Protein AF-A0A7C5N6F1-F1 (afdb_monomer)

Structure (mmCIF, N/CA/C/O backbone):
data_AF-A0A7C5N6F1-F1
#
_entry.id   AF-A0A7C5N6F1-F1
#
loop_
_atom_site.group_PDB
_atom_site.id
_atom_site.type_symbol
_atom_site.label_atom_id
_atom_site.label_alt_id
_atom_site.label_comp_id
_atom_site.label_asym_id
_atom_site.label_entity_id
_atom_site.label_seq_id
_atom_site.pdbx_PDB_ins_code
_atom_site.Cartn_x
_atom_site.Cartn_y
_atom_site.Cartn_z
_atom_site.occupancy
_atom_site.B_iso_or_equiv
_atom_site.auth_seq_id
_atom_site.auth_comp_id
_atom_site.auth_asym_id
_atom_site.auth_atom_id
_atom_site.pdbx_PDB_model_num
ATOM 1 N N . MET A 1 1 ? 1.284 -0.135 -7.394 1.00 80.00 1 MET A N 1
ATOM 2 C CA . MET A 1 1 ? 2.438 -1.049 -7.543 1.00 80.00 1 MET A CA 1
ATOM 3 C C . MET A 1 1 ? 2.213 -2.126 -8.603 1.00 80.00 1 MET A C 1
ATOM 5 O O . MET A 1 1 ? 2.897 -2.070 -9.613 1.00 80.00 1 MET A O 1
ATOM 9 N N . GLY A 1 2 ? 1.232 -3.032 -8.476 1.00 86.25 2 GLY A N 1
ATOM 10 C CA . GLY A 1 2 ? 1.022 -4.104 -9.474 1.00 86.25 2 GLY A CA 1
ATOM 11 C C . GLY A 1 2 ? 0.810 -3.625 -10.923 1.00 86.25 2 GLY A C 1
ATOM 12 O O . GLY A 1 2 ? 1.432 -4.158 -11.836 1.00 86.25 2 GLY A O 1
ATOM 13 N N . LEU A 1 3 ? 0.010 -2.567 -11.134 1.00 90.88 3 LEU A N 1
ATOM 14 C CA . LEU A 1 3 ? -0.181 -1.954 -12.462 1.00 90.88 3 LEU A CA 1
ATOM 15 C C . LEU A 1 3 ? 1.127 -1.411 -13.056 1.00 90.88 3 LEU A C 1
ATOM 17 O O . LEU A 1 3 ? 1.402 -1.642 -14.226 1.00 90.88 3 LEU A O 1
ATOM 21 N N . TRP A 1 4 ? 1.955 -0.756 -12.237 1.00 94.38 4 TRP A N 1
ATOM 22 C CA . TRP A 1 4 ? 3.251 -0.234 -12.674 1.00 94.38 4 TRP A CA 1
ATOM 23 C C . TRP A 1 4 ? 4.143 -1.362 -13.196 1.00 94.38 4 TRP A C 1
ATOM 25 O O . TRP A 1 4 ? 4.633 -1.296 -14.319 1.00 94.38 4 TRP A O 1
ATOM 35 N N . GLN A 1 5 ? 4.292 -2.443 -12.429 1.00 95.25 5 GLN A N 1
ATOM 36 C CA . GLN A 1 5 ? 5.108 -3.587 -12.846 1.00 95.25 5 GLN A CA 1
ATOM 37 C C . GLN A 1 5 ? 4.521 -4.304 -14.068 1.00 95.25 5 GLN A C 1
ATOM 39 O O . GLN A 1 5 ? 5.266 -4.768 -14.925 1.00 95.25 5 GLN A O 1
ATOM 44 N N . ALA A 1 6 ? 3.193 -4.349 -14.204 1.00 95.19 6 ALA A N 1
ATOM 45 C CA . ALA A 1 6 ? 2.537 -4.894 -15.392 1.00 95.19 6 ALA A CA 1
ATOM 46 C C . ALA A 1 6 ? 2.837 -4.103 -16.682 1.00 95.19 6 ALA A C 1
ATOM 48 O O . ALA A 1 6 ? 2.695 -4.651 -17.780 1.00 95.19 6 ALA A O 1
ATOM 49 N N . GLU A 1 7 ? 3.212 -2.829 -16.555 1.00 95.75 7 GLU A N 1
ATOM 50 C CA . GLU A 1 7 ? 3.557 -1.927 -17.659 1.00 95.75 7 GLU A CA 1
ATOM 51 C C . GLU A 1 7 ? 5.069 -1.841 -17.910 1.00 95.75 7 GLU A C 1
ATOM 53 O O . GLU A 1 7 ? 5.479 -1.715 -19.062 1.00 95.75 7 GLU A O 1
ATOM 58 N N . HIS A 1 8 ? 5.889 -1.946 -16.859 1.00 96.12 8 HIS A N 1
ATOM 59 C CA . HIS A 1 8 ? 7.327 -1.660 -16.918 1.00 96.12 8 HIS A CA 1
ATOM 60 C C . HIS A 1 8 ? 8.229 -2.903 -16.836 1.00 96.12 8 HIS A C 1
ATOM 62 O O . HIS A 1 8 ? 9.426 -2.793 -17.091 1.00 96.12 8 HIS A O 1
ATOM 68 N N . ALA A 1 9 ? 7.704 -4.087 -16.498 1.00 97.12 9 ALA A N 1
ATOM 69 C CA . ALA A 1 9 ? 8.523 -5.297 -16.410 1.00 97.12 9 ALA A CA 1
ATOM 70 C C . ALA A 1 9 ? 9.044 -5.748 -17.785 1.00 97.12 9 ALA A C 1
ATOM 72 O O . ALA A 1 9 ? 8.272 -5.968 -18.723 1.00 97.12 9 ALA A O 1
ATOM 73 N N . GLY A 1 10 ? 10.362 -5.953 -17.887 1.00 96.25 10 GLY A N 1
ATOM 74 C CA . GLY A 1 10 ? 10.997 -6.519 -19.078 1.00 96.25 10 GLY A CA 1
ATOM 75 C C . GLY A 1 10 ? 10.670 -8.001 -19.297 1.00 96.25 10 GLY A C 1
ATOM 76 O O . GLY A 1 10 ? 10.654 -8.469 -20.439 1.00 96.25 10 GLY A O 1
ATOM 77 N N . ASP A 1 11 ? 10.363 -8.746 -18.229 1.00 97.69 11 ASP A N 1
ATOM 78 C CA . ASP A 1 11 ? 9.860 -10.116 -18.332 1.00 97.69 11 ASP A CA 1
ATOM 79 C C . ASP A 1 11 ? 8.349 -10.125 -18.620 1.00 97.69 11 ASP A C 1
ATOM 81 O O . ASP A 1 11 ? 7.514 -9.743 -17.796 1.00 97.69 11 ASP A O 1
ATOM 85 N N . ARG A 1 12 ? 7.981 -10.633 -19.802 1.00 96.19 12 ARG A N 1
ATOM 86 C CA . ARG A 1 12 ? 6.584 -10.704 -20.256 1.00 96.19 12 ARG A CA 1
ATOM 87 C C . ARG A 1 12 ? 5.708 -11.632 -19.417 1.00 96.19 12 ARG A C 1
ATOM 89 O O . ARG A 1 12 ? 4.513 -11.363 -19.287 1.00 96.19 12 ARG A O 1
ATOM 96 N N . GLN A 1 13 ? 6.258 -12.724 -18.887 1.00 96.88 13 GLN A N 1
ATOM 97 C CA . GLN A 1 13 ? 5.504 -13.633 -18.029 1.00 96.88 13 GLN A CA 1
ATOM 98 C C . GLN A 1 13 ? 5.191 -12.947 -16.703 1.00 96.88 13 GLN A C 1
ATOM 100 O O . GLN A 1 13 ? 4.047 -12.989 -16.249 1.00 96.88 13 GLN A O 1
ATOM 105 N N . LEU A 1 14 ? 6.173 -12.259 -16.122 1.00 96.19 14 LEU A N 1
ATOM 106 C CA . LEU A 1 14 ? 5.951 -11.500 -14.900 1.00 96.19 14 LEU A CA 1
ATOM 107 C C . LEU A 1 14 ? 4.954 -10.355 -15.118 1.00 96.19 14 LEU A C 1
ATOM 109 O O . LEU A 1 14 ? 4.022 -10.217 -14.332 1.00 96.19 14 LEU A O 1
ATOM 113 N N . ALA A 1 15 ? 5.078 -9.589 -16.205 1.00 96.94 15 ALA A N 1
ATOM 114 C CA . ALA A 1 15 ? 4.137 -8.516 -16.530 1.00 96.94 15 ALA A CA 1
ATOM 115 C C . ALA A 1 15 ? 2.679 -9.018 -16.606 1.00 96.94 15 ALA A C 1
ATOM 117 O O . ALA A 1 15 ? 1.752 -8.354 -16.138 1.00 96.94 15 ALA A O 1
ATOM 118 N N . ALA A 1 16 ? 2.465 -10.213 -17.171 1.00 96.88 16 ALA A N 1
ATOM 119 C CA . ALA A 1 16 ? 1.147 -10.839 -17.233 1.00 96.88 16 ALA A CA 1
ATOM 120 C C . ALA A 1 16 ? 0.620 -11.233 -15.844 1.00 96.88 16 ALA A C 1
ATOM 122 O O . ALA A 1 16 ? -0.547 -10.974 -15.546 1.00 96.88 16 ALA A O 1
ATOM 123 N N . VAL A 1 17 ? 1.476 -11.801 -14.988 1.00 97.19 17 VAL A N 1
ATOM 124 C CA . VAL A 1 17 ? 1.128 -12.124 -13.595 1.00 97.19 17 VAL A CA 1
ATOM 125 C C . VAL A 1 17 ? 0.774 -10.855 -12.823 1.00 97.19 17 VAL A C 1
ATOM 127 O O . VAL A 1 17 ? -0.284 -10.798 -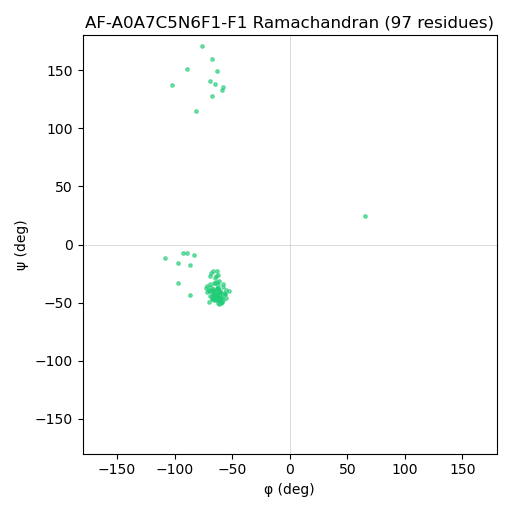12.203 1.00 97.19 17 VAL A O 1
ATOM 130 N N . MET A 1 18 ? 1.592 -9.805 -12.922 1.00 97.06 18 MET A N 1
ATOM 131 C CA . MET A 1 18 ? 1.362 -8.557 -12.190 1.00 97.06 18 MET A CA 1
ATOM 132 C C . MET A 1 18 ? 0.086 -7.841 -12.629 1.00 97.06 18 MET A C 1
ATOM 134 O O . MET A 1 18 ? -0.559 -7.196 -11.805 1.00 97.06 18 MET A O 1
ATOM 138 N N . ARG A 1 19 ? -0.349 -8.009 -13.885 1.00 96.62 19 ARG A N 1
ATOM 139 C CA . ARG A 1 19 ? -1.653 -7.508 -14.344 1.00 96.62 19 ARG A CA 1
ATOM 140 C C . ARG A 1 19 ? -2.820 -8.204 -13.641 1.00 96.62 19 ARG A C 1
ATOM 142 O O . ARG A 1 19 ? -3.767 -7.525 -13.256 1.00 96.62 19 ARG A O 1
ATOM 149 N N . ALA A 1 20 ? -2.755 -9.526 -13.485 1.00 96.25 20 ALA A N 1
ATOM 150 C CA . ALA A 1 20 ? -3.776 -10.281 -12.760 1.00 96.25 20 ALA A CA 1
ATOM 151 C C . ALA A 1 20 ? -3.778 -9.905 -11.272 1.00 96.25 20 ALA A C 1
ATOM 153 O O . ALA A 1 20 ? -4.819 -9.530 -10.741 1.00 96.25 20 ALA A O 1
ATOM 154 N N . VAL A 1 21 ? -2.595 -9.877 -10.647 1.00 96.06 21 VAL A N 1
ATOM 155 C CA . VAL A 1 21 ? -2.429 -9.454 -9.249 1.00 96.06 21 VAL A CA 1
ATOM 156 C C . VAL A 1 21 ? -3.009 -8.056 -9.031 1.00 96.06 21 VAL A C 1
ATOM 158 O O . VAL A 1 21 ? -3.771 -7.848 -8.099 1.00 96.06 21 VAL A O 1
ATOM 161 N N . ALA A 1 22 ? -2.726 -7.091 -9.908 1.00 94.25 22 ALA A N 1
ATOM 162 C CA . ALA A 1 22 ? -3.226 -5.730 -9.735 1.00 94.25 22 ALA A CA 1
ATOM 163 C C . ALA A 1 22 ? -4.762 -5.615 -9.776 1.00 94.25 22 ALA A C 1
ATOM 165 O O . ALA A 1 22 ? -5.335 -4.753 -9.102 1.00 94.25 22 ALA A O 1
ATOM 166 N N . ALA A 1 23 ? -5.430 -6.465 -10.560 1.00 94.44 23 ALA A N 1
ATOM 167 C CA . ALA A 1 23 ? -6.888 -6.515 -10.609 1.00 94.44 23 ALA A CA 1
ATOM 168 C C . ALA A 1 23 ? -7.481 -7.079 -9.308 1.00 94.44 23 ALA A C 1
ATOM 170 O O . ALA A 1 23 ? -8.473 -6.547 -8.802 1.00 94.44 23 ALA A O 1
ATOM 171 N N . ASP A 1 24 ? -6.853 -8.110 -8.745 1.00 96.31 24 ASP A N 1
ATOM 172 C CA . ASP A 1 24 ? -7.261 -8.697 -7.467 1.00 96.31 24 ASP A CA 1
ATOM 173 C C . ASP A 1 24 ? -7.021 -7.711 -6.316 1.00 96.31 24 ASP A C 1
ATOM 175 O O . ASP A 1 24 ? -7.921 -7.456 -5.516 1.00 96.31 24 ASP A O 1
ATOM 179 N N . GLU A 1 25 ? -5.865 -7.043 -6.299 1.00 93.69 25 GLU A N 1
ATOM 180 C CA . GLU A 1 25 ? -5.526 -6.072 -5.255 1.00 93.69 25 GLU A CA 1
ATOM 181 C C . GLU A 1 25 ? -6.454 -4.850 -5.237 1.00 93.69 25 GLU A C 1
ATOM 183 O O . GLU A 1 25 ? -6.698 -4.273 -4.180 1.00 93.69 25 GLU A O 1
ATOM 188 N N . THR A 1 26 ? -7.050 -4.473 -6.372 1.00 91.81 26 THR A N 1
ATOM 189 C CA . THR A 1 26 ? -8.066 -3.404 -6.395 1.00 91.81 26 THR A CA 1
ATOM 190 C C . THR A 1 26 ? -9.336 -3.828 -5.646 1.00 91.81 26 THR A C 1
ATOM 192 O O . THR A 1 26 ? -9.923 -3.036 -4.906 1.00 91.81 26 THR A O 1
ATOM 195 N N . GLN A 1 27 ? -9.748 -5.091 -5.790 1.00 93.12 27 GLN A N 1
ATOM 196 C CA . GLN A 1 27 ? -10.898 -5.648 -5.070 1.00 93.12 27 GLN A CA 1
ATOM 197 C C . GLN A 1 27 ? -10.578 -5.847 -3.584 1.00 93.12 27 GLN A C 1
ATOM 199 O O . GLN A 1 27 ? -11.400 -5.519 -2.727 1.00 93.12 27 GLN A O 1
ATOM 204 N N . HIS A 1 28 ? -9.370 -6.323 -3.267 1.00 95.31 28 HIS A N 1
ATOM 205 C CA . HIS A 1 28 ? -8.903 -6.450 -1.886 1.00 95.31 28 HIS A CA 1
ATOM 206 C C . HIS A 1 28 ? -8.810 -5.094 -1.178 1.00 95.31 28 HIS A C 1
ATOM 208 O O . HIS A 1 28 ? -9.177 -4.991 -0.005 1.00 95.31 28 HIS A O 1
ATOM 214 N N . ALA A 1 29 ? -8.381 -4.042 -1.881 1.00 91.56 29 ALA A N 1
ATOM 215 C CA . ALA A 1 29 ? -8.343 -2.689 -1.340 1.00 91.56 29 ALA A CA 1
ATOM 216 C C . ALA A 1 29 ? -9.747 -2.192 -0.972 1.00 91.56 29 ALA A C 1
ATOM 218 O O . ALA A 1 29 ? -9.942 -1.712 0.144 1.00 91.56 29 ALA A O 1
ATOM 219 N N . GLN A 1 30 ? -10.738 -2.365 -1.855 1.00 94.69 30 GLN A N 1
ATOM 220 C CA . GLN A 1 30 ? -12.124 -1.988 -1.554 1.00 94.69 30 GLN A CA 1
ATOM 221 C C . GLN A 1 30 ? -12.669 -2.748 -0.338 1.00 94.69 30 GLN A C 1
ATOM 223 O O . GLN A 1 30 ? -13.219 -2.137 0.575 1.00 94.69 30 GLN A O 1
ATOM 228 N N . LEU A 1 31 ? -12.458 -4.066 -0.281 1.00 96.94 31 LEU A N 1
ATOM 229 C CA . LEU A 1 31 ? -12.890 -4.875 0.859 1.00 96.94 31 LEU A CA 1
ATOM 230 C C . LEU A 1 31 ? -12.233 -4.414 2.171 1.00 96.94 31 LEU A C 1
ATOM 232 O O . LEU A 1 31 ? -12.890 -4.348 3.209 1.00 96.94 31 LEU A O 1
ATOM 236 N N . SER A 1 32 ? -10.944 -4.075 2.131 1.00 95.00 32 SER A N 1
ATOM 237 C CA . SER A 1 32 ? -10.214 -3.572 3.299 1.00 95.00 32 SER A CA 1
ATOM 238 C C . SER A 1 32 ? -10.785 -2.240 3.797 1.00 95.00 32 SER A C 1
ATOM 240 O O . SER A 1 32 ? -10.899 -2.048 5.010 1.00 95.00 32 SER A O 1
ATOM 242 N N . TRP A 1 33 ? -11.209 -1.352 2.889 1.00 93.75 33 TRP A N 1
ATOM 243 C CA . TRP A 1 33 ? -11.907 -0.110 3.238 1.00 93.75 33 TRP A CA 1
ATOM 244 C C . TRP A 1 33 ? -13.267 -0.357 3.880 1.00 93.75 33 TRP A C 1
ATOM 246 O O . TRP A 1 33 ? -13.571 0.255 4.905 1.00 93.75 33 TRP A O 1
ATOM 256 N N . ASP A 1 34 ? -14.055 -1.284 3.338 1.00 97.56 34 ASP A N 1
ATOM 257 C CA . ASP A 1 34 ? -15.368 -1.628 3.889 1.00 97.56 34 ASP A CA 1
ATOM 258 C C . ASP A 1 34 ? -15.236 -2.199 5.312 1.00 97.56 34 ASP A C 1
ATOM 260 O O . ASP A 1 34 ? -15.970 -1.807 6.225 1.00 97.56 34 ASP A O 1
ATOM 264 N N . ILE A 1 35 ? -14.247 -3.076 5.532 1.00 97.19 35 ILE A N 1
ATOM 265 C CA . ILE A 1 35 ? -13.924 -3.623 6.857 1.00 97.19 35 ILE A CA 1
ATOM 266 C C . ILE A 1 35 ? -13.469 -2.515 7.805 1.00 97.19 35 ILE A C 1
ATOM 268 O O . ILE A 1 35 ? -13.913 -2.483 8.953 1.00 97.19 35 ILE A O 1
ATOM 272 N N . HIS A 1 36 ? -12.598 -1.611 7.351 1.00 95.56 36 HIS A N 1
ATOM 273 C CA . HIS A 1 36 ? -12.136 -0.491 8.164 1.00 95.56 36 HIS A CA 1
ATOM 274 C C . HIS A 1 36 ? -13.308 0.399 8.593 1.00 95.56 36 HIS A C 1
ATOM 276 O O . HIS A 1 36 ? -13.461 0.663 9.785 1.00 95.56 36 HIS A O 1
ATOM 282 N N . ALA A 1 37 ? -14.176 0.795 7.659 1.00 96.19 37 ALA A N 1
ATOM 283 C CA . ALA A 1 37 ? -15.343 1.623 7.946 1.00 96.19 37 ALA A CA 1
ATOM 284 C C . ALA A 1 37 ? -16.288 0.956 8.960 1.00 96.19 37 ALA A C 1
ATOM 286 O O . ALA A 1 37 ? -16.701 1.593 9.934 1.00 96.19 37 ALA A O 1
ATOM 287 N N . TRP A 1 38 ? -16.576 -0.338 8.780 1.00 97.56 38 TRP A N 1
ATOM 288 C CA . TRP A 1 38 ? -17.364 -1.117 9.735 1.00 97.56 38 TRP A CA 1
ATOM 289 C C . TRP A 1 38 ? -16.687 -1.203 11.107 1.00 97.56 38 TRP A C 1
ATOM 291 O O . TRP A 1 38 ? -17.324 -0.961 12.128 1.00 97.56 38 TRP A O 1
ATOM 301 N N . ALA A 1 39 ? -15.390 -1.505 11.164 1.00 97.06 39 ALA A N 1
ATOM 302 C CA . ALA A 1 39 ? -14.676 -1.600 12.431 1.00 97.06 39 ALA A CA 1
ATOM 303 C C . ALA A 1 39 ? -14.696 -0.256 13.175 1.00 97.06 39 ALA A C 1
ATOM 305 O O . ALA A 1 39 ? -15.048 -0.206 14.352 1.00 97.06 39 ALA A O 1
ATOM 306 N N . MET A 1 40 ? -14.405 0.853 12.490 1.00 96.81 40 MET A N 1
ATOM 307 C CA . MET A 1 40 ? -14.381 2.187 13.097 1.00 96.81 40 MET A CA 1
ATOM 308 C C . MET A 1 40 ? -15.746 2.603 13.661 1.00 96.81 40 MET A C 1
ATOM 310 O O . MET A 1 40 ? -15.785 3.271 14.699 1.00 96.81 40 MET A O 1
ATOM 314 N N . SER A 1 41 ? -16.868 2.164 13.073 1.00 96.81 41 SER A N 1
ATOM 315 C CA . SER A 1 41 ? -18.202 2.439 13.630 1.00 96.81 41 SER A CA 1
ATOM 316 C C . SER A 1 41 ? -18.475 1.703 14.946 1.00 96.81 41 SER A C 1
ATOM 318 O O . SER A 1 41 ? -19.291 2.169 15.737 1.00 96.81 41 SER A O 1
ATOM 320 N N . GLN A 1 42 ? -17.790 0.585 15.200 1.00 97.38 42 GLN A N 1
ATOM 321 C CA . GLN A 1 42 ? -17.995 -0.264 16.379 1.00 97.38 42 GLN A CA 1
ATOM 322 C C . GLN A 1 42 ? -17.016 0.009 17.529 1.00 97.38 42 GLN A C 1
ATOM 324 O O . GLN A 1 42 ? -17.251 -0.451 18.647 1.00 97.38 42 GLN A O 1
ATOM 329 N N . LEU A 1 43 ? -15.914 0.710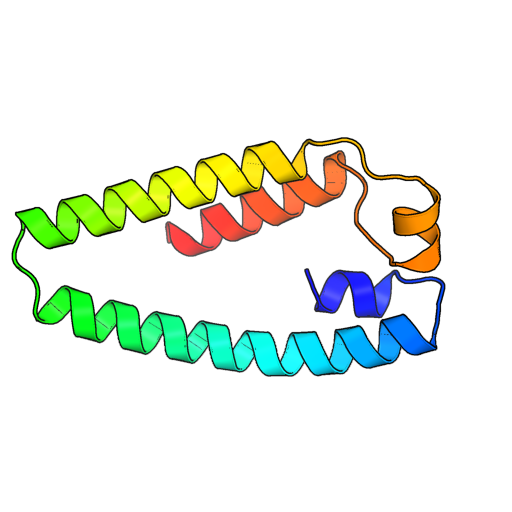 17.263 1.00 97.44 43 LEU A N 1
ATOM 330 C CA . LEU A 1 43 ? -14.829 0.918 18.221 1.00 97.44 43 LEU A CA 1
ATOM 331 C C . LEU A 1 43 ? -15.022 2.163 19.091 1.00 97.44 43 LEU A C 1
ATOM 333 O O . LEU A 1 43 ? -15.602 3.162 18.664 1.00 97.44 43 LEU A O 1
ATOM 337 N N . ASP A 1 44 ? -14.476 2.097 20.307 1.00 97.75 44 ASP A N 1
ATOM 338 C CA . ASP A 1 44 ? -14.333 3.256 21.183 1.00 97.75 44 ASP A CA 1
ATOM 339 C C . ASP A 1 44 ? -13.181 4.172 20.739 1.00 97.75 44 ASP A C 1
ATOM 341 O O . ASP A 1 44 ? -12.375 3.843 19.865 1.00 97.75 44 ASP A O 1
ATOM 345 N N . GLU A 1 45 ? -13.100 5.345 21.362 1.00 97.12 45 GLU A N 1
ATOM 346 C CA . GLU A 1 45 ? -12.129 6.375 20.991 1.00 97.12 45 GLU A CA 1
ATOM 347 C C . GLU A 1 45 ? -10.672 5.918 21.166 1.00 97.12 45 GLU A C 1
ATOM 349 O O . GLU A 1 45 ? -9.810 6.217 20.341 1.00 97.12 45 GLU A O 1
ATOM 354 N N . ALA A 1 46 ? -10.385 5.138 22.211 1.00 98.00 46 ALA A N 1
ATOM 355 C CA . ALA A 1 46 ? -9.034 4.655 22.474 1.00 98.00 46 ALA A CA 1
ATOM 356 C C . ALA A 1 46 ? -8.579 3.638 21.414 1.00 98.00 46 ALA A C 1
ATOM 358 O O . ALA A 1 46 ? -7.425 3.659 20.974 1.00 98.00 46 ALA A O 1
ATOM 359 N N . ALA A 1 47 ? -9.474 2.749 20.982 1.00 97.75 47 ALA A N 1
ATOM 360 C CA . ALA A 1 47 ? -9.195 1.793 19.924 1.00 97.75 47 ALA A CA 1
ATOM 361 C C . ALA A 1 47 ? -9.077 2.469 18.550 1.00 97.75 47 ALA A C 1
ATOM 363 O O . ALA A 1 47 ? -8.170 2.119 17.793 1.00 97.75 47 ALA A O 1
ATOM 364 N N . ARG A 1 48 ? -9.913 3.474 18.252 1.00 97.50 48 ARG A N 1
ATOM 365 C CA . ARG A 1 48 ? -9.786 4.297 17.035 1.00 97.50 48 ARG A CA 1
ATOM 366 C C . ARG A 1 48 ? -8.431 4.993 16.970 1.00 97.50 48 ARG A C 1
ATOM 368 O O . ARG A 1 48 ? -7.703 4.810 15.998 1.00 97.50 48 ARG A O 1
ATOM 375 N N . ALA A 1 49 ? -8.029 5.662 18.051 1.00 97.31 49 ALA A N 1
ATOM 376 C CA . ALA A 1 49 ? -6.738 6.342 18.130 1.00 97.31 49 ALA A CA 1
ATOM 377 C C . ALA A 1 49 ? -5.549 5.389 17.900 1.00 97.31 49 ALA A C 1
ATOM 379 O O . ALA A 1 49 ? -4.559 5.762 17.267 1.00 97.31 49 ALA A O 1
ATOM 380 N N . ARG A 1 50 ? -5.642 4.138 18.375 1.00 98.00 50 ARG A N 1
ATOM 381 C CA . ARG A 1 50 ? -4.629 3.105 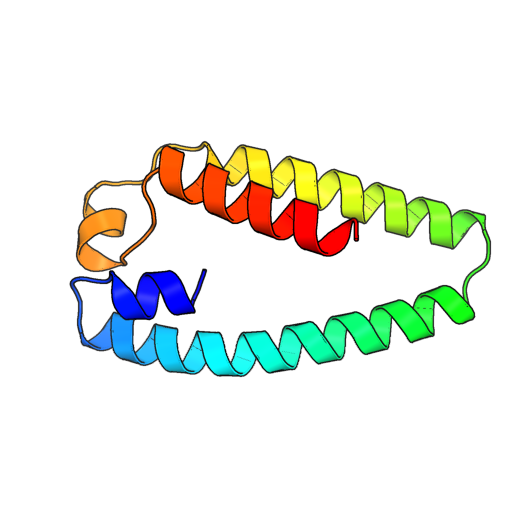18.105 1.00 98.00 50 ARG A CA 1
ATOM 382 C C . ARG A 1 50 ? -4.559 2.713 16.630 1.00 98.00 50 ARG A C 1
ATOM 384 O O . ARG A 1 50 ? -3.457 2.530 16.122 1.00 98.00 50 ARG A O 1
ATOM 391 N N . ILE A 1 51 ? -5.703 2.557 15.964 1.00 96.56 51 ILE A N 1
ATOM 392 C CA . ILE A 1 51 ? -5.750 2.223 14.533 1.00 96.56 51 ILE A CA 1
ATOM 393 C C . ILE A 1 51 ? -5.145 3.357 13.712 1.00 96.56 51 ILE A C 1
ATOM 395 O O . ILE A 1 51 ? -4.263 3.109 12.897 1.00 96.56 51 ILE A O 1
ATOM 399 N N . GLU A 1 52 ? -5.540 4.599 13.974 1.00 95.25 52 GLU A N 1
ATOM 400 C CA . GLU A 1 52 ? -5.000 5.761 13.265 1.00 95.25 52 GLU A CA 1
ATOM 401 C C . GLU A 1 52 ? -3.490 5.923 13.489 1.00 95.25 52 GLU A C 1
ATOM 403 O O . GLU A 1 52 ? -2.748 6.273 12.572 1.00 95.25 52 GLU A O 1
ATOM 408 N N . ALA A 1 53 ? -3.003 5.649 14.705 1.00 96.88 53 ALA A N 1
ATOM 409 C CA . ALA A 1 53 ? -1.571 5.643 14.989 1.00 96.88 53 ALA A CA 1
ATOM 410 C C . ALA A 1 53 ? -0.833 4.562 14.186 1.00 96.88 53 ALA A C 1
ATOM 412 O O . ALA A 1 53 ? 0.225 4.845 13.627 1.00 96.88 53 ALA A O 1
ATOM 413 N N . ALA A 1 54 ? -1.404 3.358 14.086 1.00 96.62 54 ALA A N 1
ATOM 414 C CA . ALA A 1 54 ? -0.844 2.279 13.280 1.00 96.62 54 ALA A CA 1
ATOM 415 C C . ALA A 1 54 ? -0.857 2.612 11.778 1.00 96.62 54 ALA A C 1
ATOM 417 O O . ALA A 1 54 ? 0.133 2.365 11.100 1.00 96.62 54 ALA A O 1
ATOM 418 N N . GLN A 1 55 ? -1.921 3.238 11.266 1.00 94.62 55 GLN A N 1
ATOM 419 C CA . GLN A 1 55 ? -1.993 3.692 9.872 1.00 94.62 55 GLN A CA 1
ATOM 420 C C . GLN A 1 55 ? -0.919 4.739 9.556 1.00 94.62 55 GLN A C 1
ATOM 422 O O . GLN A 1 55 ? -0.228 4.623 8.546 1.00 94.62 55 GLN A O 1
ATOM 427 N N . ARG A 1 56 ? -0.721 5.731 10.436 1.00 94.75 56 ARG A N 1
ATOM 428 C CA . ARG A 1 56 ? 0.358 6.722 10.277 1.00 94.75 56 ARG A CA 1
ATOM 429 C C . ARG A 1 56 ? 1.741 6.073 10.292 1.00 94.75 56 ARG A C 1
ATOM 431 O O . ARG A 1 56 ? 2.590 6.464 9.498 1.00 94.75 56 ARG A O 1
ATOM 438 N N . ALA A 1 57 ? 1.960 5.099 11.175 1.00 96.94 57 ALA A N 1
ATOM 439 C CA . ALA A 1 57 ? 3.216 4.357 11.227 1.00 96.94 57 ALA A CA 1
ATOM 440 C C . ALA A 1 57 ? 3.454 3.557 9.936 1.00 96.94 57 ALA A C 1
ATOM 442 O O . ALA A 1 57 ? 4.529 3.670 9.358 1.00 96.94 57 ALA A O 1
ATOM 443 N N . ALA A 1 58 ? 2.438 2.846 9.438 1.00 95.44 58 ALA A N 1
ATOM 444 C CA . ALA A 1 58 ? 2.522 2.080 8.196 1.00 95.44 58 ALA A CA 1
ATOM 445 C C . ALA A 1 58 ? 2.797 2.968 6.969 1.00 95.44 58 ALA A C 1
ATOM 447 O O . ALA A 1 58 ? 3.575 2.596 6.098 1.00 95.44 58 ALA A O 1
ATOM 448 N N . LEU A 1 59 ? 2.207 4.168 6.903 1.00 94.50 59 LEU A N 1
ATOM 449 C CA . LEU A 1 59 ? 2.511 5.125 5.832 1.00 94.50 59 LEU A CA 1
ATOM 450 C C . LEU A 1 59 ? 3.949 5.651 5.908 1.00 94.50 59 LEU A C 1
ATOM 452 O O . LEU A 1 59 ? 4.588 5.829 4.874 1.00 94.50 59 LEU A O 1
ATOM 456 N N . ALA A 1 60 ? 4.464 5.898 7.115 1.00 95.00 60 ALA A N 1
ATOM 457 C CA . ALA A 1 60 ? 5.850 6.317 7.297 1.00 95.00 60 ALA A CA 1
ATOM 458 C C . ALA A 1 60 ? 6.840 5.205 6.911 1.00 95.00 60 ALA A C 1
ATOM 460 O O . ALA A 1 60 ? 7.850 5.491 6.273 1.00 95.00 60 ALA A O 1
ATOM 461 N N . GLU A 1 61 ? 6.533 3.954 7.261 1.00 96.50 61 GLU A N 1
ATOM 462 C CA . GLU A 1 61 ? 7.306 2.772 6.867 1.00 96.50 61 GLU A CA 1
ATOM 463 C C . GLU A 1 61 ? 7.317 2.600 5.345 1.00 96.50 61 GLU A C 1
ATOM 465 O O . GLU A 1 61 ? 8.390 2.532 4.755 1.00 96.50 61 GLU A O 1
ATOM 470 N N . LEU A 1 62 ? 6.153 2.688 4.692 1.00 94.06 62 LEU A N 1
ATOM 471 C CA . LEU A 1 62 ? 6.042 2.617 3.232 1.00 94.06 62 LEU A CA 1
ATOM 472 C C . LEU A 1 62 ? 6.912 3.665 2.519 1.00 94.06 62 LEU A C 1
ATOM 474 O O . LEU A 1 62 ? 7.557 3.364 1.518 1.00 94.06 62 LEU A O 1
ATOM 478 N N . LEU A 1 63 ? 6.931 4.906 3.015 1.00 93.94 63 LEU A N 1
ATOM 479 C CA . LEU A 1 63 ? 7.760 5.974 2.445 1.00 93.94 63 LEU A CA 1
ATOM 480 C C . LEU A 1 63 ? 9.257 5.723 2.658 1.00 93.94 63 LEU A C 1
ATOM 482 O O . LEU A 1 63 ? 10.056 6.050 1.781 1.00 93.94 63 LEU A O 1
ATOM 486 N N . ALA A 1 64 ? 9.636 5.154 3.804 1.00 95.06 64 ALA A N 1
ATOM 487 C CA . ALA A 1 64 ? 11.020 4.791 4.084 1.00 95.06 64 ALA A CA 1
ATOM 488 C C . ALA A 1 64 ? 11.492 3.650 3.170 1.00 95.06 64 ALA A C 1
ATOM 490 O O . ALA A 1 64 ? 12.542 3.778 2.546 1.00 95.06 64 ALA A O 1
ATOM 491 N N . GLU A 1 65 ? 10.688 2.593 3.026 1.00 94.12 65 GLU A N 1
ATOM 492 C CA . GLU A 1 65 ? 10.955 1.472 2.116 1.00 94.12 65 GLU A CA 1
ATOM 493 C C . GLU A 1 65 ? 11.047 1.933 0.657 1.00 94.12 65 GLU A C 1
ATOM 495 O O . GLU A 1 65 ? 11.922 1.498 -0.089 1.00 94.12 65 GLU A O 1
ATOM 500 N N . ALA A 1 66 ? 10.181 2.861 0.240 1.00 94.31 66 ALA A N 1
ATOM 501 C CA . ALA A 1 66 ? 10.193 3.384 -1.122 1.00 94.31 66 ALA A CA 1
ATOM 502 C C . ALA A 1 66 ? 11.497 4.119 -1.480 1.00 94.31 66 ALA A C 1
ATOM 504 O O . ALA A 1 66 ? 11.864 4.182 -2.653 1.00 94.31 66 ALA A O 1
ATOM 505 N N . ALA A 1 67 ? 12.200 4.664 -0.484 1.00 94.50 67 ALA A N 1
ATOM 506 C CA . ALA A 1 67 ? 13.471 5.353 -0.671 1.00 94.50 67 ALA A CA 1
ATOM 507 C C . ALA A 1 67 ? 14.681 4.403 -0.725 1.00 94.50 67 ALA A C 1
ATOM 509 O O . ALA A 1 67 ? 15.790 4.850 -1.038 1.00 94.50 67 ALA A O 1
ATOM 510 N N . GLU A 1 68 ? 14.506 3.116 -0.416 1.00 95.56 68 GLU A N 1
ATOM 511 C CA . GLU A 1 68 ? 15.607 2.159 -0.438 1.00 95.56 68 GLU A CA 1
ATOM 512 C C . GLU A 1 68 ? 16.084 1.876 -1.874 1.00 95.56 68 GLU A C 1
ATOM 514 O O . GLU A 1 68 ? 15.274 1.766 -2.799 1.00 95.56 68 GLU A O 1
ATOM 519 N N . PRO A 1 69 ? 17.406 1.740 -2.098 1.00 94.31 69 PRO A N 1
ATOM 520 C CA . PRO A 1 69 ? 17.934 1.351 -3.397 1.00 94.31 69 PRO A CA 1
ATOM 521 C C . PRO A 1 69 ? 17.400 -0.011 -3.844 1.00 94.31 69 PRO A C 1
ATOM 523 O O . PRO A 1 69 ? 17.457 -0.992 -3.104 1.00 94.31 69 PRO A O 1
ATOM 526 N N . VAL A 1 70 ? 16.953 -0.081 -5.096 1.00 94.38 70 VAL A N 1
ATOM 527 C CA . VAL A 1 70 ? 16.483 -1.318 -5.725 1.00 94.38 70 VAL A CA 1
ATOM 528 C C . VAL A 1 70 ? 17.569 -1.857 -6.651 1.00 94.38 70 VAL A C 1
ATOM 530 O O . VAL A 1 70 ? 18.196 -1.098 -7.389 1.00 94.38 70 VAL A O 1
ATOM 533 N N . ASP A 1 71 ? 17.784 -3.172 -6.620 1.00 96.44 71 ASP A N 1
ATOM 534 C CA . ASP A 1 71 ? 18.714 -3.850 -7.523 1.00 96.44 71 ASP A CA 1
ATOM 535 C C . ASP A 1 71 ? 18.339 -3.612 -8.998 1.00 96.44 71 ASP A C 1
ATOM 537 O O . ASP A 1 71 ? 17.173 -3.728 -9.391 1.00 96.44 71 ASP A O 1
ATOM 541 N N . GLU A 1 72 ? 19.337 -3.309 -9.831 1.00 94.88 72 GLU A N 1
ATOM 542 C CA . GLU A 1 72 ? 19.137 -2.975 -11.246 1.00 94.88 72 GLU A CA 1
ATOM 543 C C . GLU A 1 72 ? 18.422 -4.091 -12.024 1.00 94.88 72 GLU A C 1
ATOM 545 O O . GLU A 1 72 ? 17.625 -3.808 -12.926 1.00 94.88 72 GLU A O 1
ATOM 550 N N . GLN A 1 73 ? 18.653 -5.363 -11.677 1.00 95.56 73 GLN A N 1
ATOM 551 C CA . GLN A 1 73 ? 17.973 -6.481 -12.325 1.00 95.56 73 GLN A CA 1
ATOM 552 C C . GLN A 1 73 ? 16.488 -6.513 -11.971 1.00 95.56 73 GLN A C 1
ATOM 554 O O . GLN A 1 73 ? 15.681 -6.872 -12.826 1.00 95.56 73 GLN A O 1
ATOM 559 N N . LEU A 1 74 ? 16.100 -6.116 -10.758 1.00 95.38 74 LEU A N 1
ATOM 560 C CA . LEU A 1 74 ? 14.690 -6.033 -10.377 1.00 95.38 74 LEU A CA 1
ATOM 561 C C . LEU A 1 74 ? 13.986 -4.855 -11.057 1.00 95.38 74 LEU A C 1
ATOM 563 O O . LEU A 1 74 ? 12.833 -4.991 -11.466 1.00 95.38 74 LEU A O 1
ATOM 567 N N . VAL A 1 75 ? 14.676 -3.733 -11.255 1.00 96.19 75 VAL A N 1
ATOM 568 C CA . VAL A 1 75 ? 14.148 -2.634 -12.077 1.00 96.19 75 VAL A CA 1
ATOM 569 C C . VAL A 1 75 ? 13.918 -3.125 -13.510 1.00 96.19 75 VAL A C 1
ATOM 571 O O . VAL A 1 75 ? 12.809 -3.030 -14.031 1.00 96.19 75 VAL A O 1
ATOM 574 N N . CYS A 1 76 ? 14.924 -3.751 -14.128 1.00 95.62 76 CYS A N 1
ATOM 575 C CA . CYS A 1 76 ? 14.853 -4.173 -15.529 1.00 95.62 76 CYS A CA 1
ATOM 576 C C . CYS A 1 76 ? 13.879 -5.336 -15.778 1.00 95.62 76 CYS A C 1
ATOM 578 O O . CYS A 1 76 ? 13.076 -5.301 -16.709 1.00 95.62 76 CYS A O 1
ATOM 580 N N . LEU A 1 77 ? 13.976 -6.405 -14.987 1.00 96.62 77 LEU A N 1
ATOM 581 C CA . LEU A 1 77 ? 13.213 -7.635 -15.206 1.00 96.62 77 LEU A CA 1
ATOM 582 C C . LEU A 1 77 ? 11.849 -7.563 -14.536 1.00 96.62 77 LEU A C 1
ATOM 584 O O . LEU A 1 77 ? 10.856 -7.953 -15.152 1.00 96.62 77 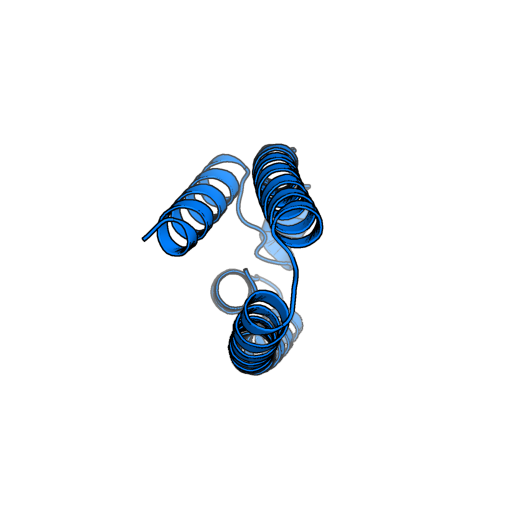LEU A O 1
ATOM 588 N N . ALA A 1 78 ? 11.802 -7.053 -13.300 1.00 95.75 78 ALA A N 1
ATOM 589 C CA . ALA A 1 78 ? 10.581 -7.013 -12.509 1.00 95.75 78 ALA A CA 1
ATOM 590 C C . ALA A 1 78 ? 9.772 -5.719 -12.645 1.00 95.75 78 ALA A C 1
ATOM 592 O O . ALA A 1 78 ? 8.648 -5.650 -12.138 1.00 95.75 78 ALA A O 1
ATOM 593 N N . GLY A 1 79 ? 10.315 -4.716 -13.340 1.00 96.25 79 GLY A N 1
ATOM 594 C CA . GLY A 1 79 ? 9.657 -3.430 -13.538 1.00 96.25 79 GLY A CA 1
ATOM 595 C C . GLY A 1 79 ? 9.475 -2.668 -12.234 1.00 96.25 79 GLY A C 1
ATOM 596 O O . GLY A 1 79 ? 8.526 -1.894 -12.130 1.00 96.25 79 GLY A O 1
ATOM 597 N N . LEU A 1 80 ? 10.297 -2.932 -11.210 1.00 95.56 80 LEU A N 1
ATOM 598 C CA . LEU A 1 80 ? 10.238 -2.145 -9.982 1.00 95.56 80 LEU A CA 1
ATOM 599 C C . LEU A 1 80 ? 10.638 -0.693 -10.290 1.00 95.56 80 LEU A C 1
ATOM 601 O O . LEU A 1 80 ? 11.572 -0.482 -11.063 1.00 95.56 80 LEU A O 1
ATOM 605 N N . PRO A 1 81 ? 9.932 0.302 -9.725 1.00 95.12 81 PRO A N 1
ATOM 606 C CA . PRO A 1 81 ? 10.300 1.702 -9.899 1.00 95.12 81 PRO A CA 1
ATOM 607 C C . PRO A 1 81 ? 11.681 1.977 -9.299 1.00 95.12 81 PRO A C 1
ATOM 609 O O . PRO A 1 81 ? 12.061 1.367 -8.295 1.00 95.12 81 PRO A O 1
ATOM 612 N N . VAL A 1 82 ? 12.415 2.931 -9.877 1.00 94.19 82 VAL A N 1
ATOM 613 C CA . VAL A 1 82 ? 13.608 3.464 -9.200 1.00 94.19 82 VAL A CA 1
ATOM 614 C C . VAL A 1 82 ? 13.184 4.250 -7.950 1.00 94.19 82 VAL A C 1
ATOM 616 O O . VAL A 1 82 ? 12.032 4.690 -7.886 1.00 94.19 82 VAL A O 1
ATOM 619 N N . PRO A 1 83 ? 14.071 4.479 -6.961 1.00 93.75 83 PRO A N 1
ATOM 620 C CA . PRO A 1 83 ? 13.676 5.096 -5.690 1.00 93.75 83 PRO A CA 1
ATOM 621 C C . PRO A 1 83 ? 12.924 6.426 -5.845 1.00 93.75 83 PRO A C 1
ATOM 623 O O . PRO A 1 83 ? 11.917 6.651 -5.182 1.00 93.75 83 PRO A O 1
ATOM 626 N N . GLU A 1 84 ? 13.338 7.281 -6.786 1.00 94.12 84 GLU A N 1
ATOM 627 C CA . GLU A 1 84 ? 12.656 8.555 -7.062 1.00 94.12 84 GLU A CA 1
ATOM 628 C C . GLU A 1 84 ? 11.190 8.361 -7.499 1.00 94.12 84 GLU A C 1
ATOM 630 O O . GLU A 1 84 ? 10.286 9.050 -7.023 1.00 94.12 84 GLU A O 1
ATOM 635 N N . GLU A 1 85 ? 10.932 7.391 -8.377 1.00 95.38 85 GLU A N 1
ATOM 636 C CA . GLU A 1 85 ? 9.587 7.064 -8.856 1.00 95.38 85 GLU A CA 1
ATOM 637 C C . GLU A 1 85 ? 8.766 6.358 -7.777 1.00 95.38 85 GLU A C 1
ATOM 639 O O . GLU A 1 85 ? 7.562 6.601 -7.648 1.00 95.38 85 GLU A O 1
ATOM 644 N N . HIS A 1 86 ? 9.415 5.498 -6.991 1.00 95.25 86 HIS A N 1
ATOM 645 C CA . HIS A 1 86 ? 8.775 4.734 -5.934 1.00 95.25 86 HIS A CA 1
ATOM 646 C C . HIS A 1 86 ? 8.285 5.659 -4.819 1.00 95.25 86 HIS A C 1
ATOM 648 O O . HIS A 1 86 ? 7.116 5.583 -4.437 1.00 95.25 86 HIS A O 1
ATOM 654 N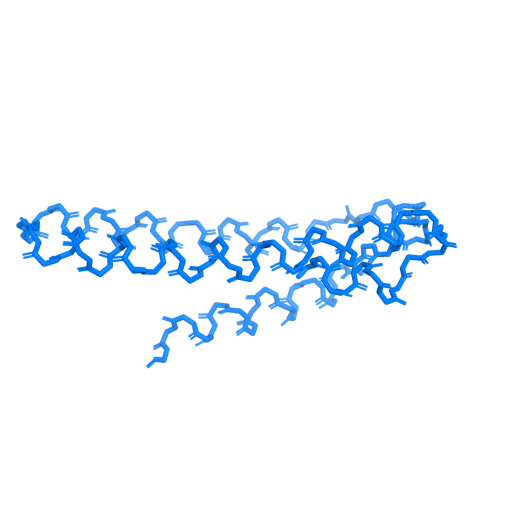 N . VAL A 1 87 ? 9.129 6.598 -4.378 1.00 95.00 87 VAL A N 1
ATOM 655 C CA . VAL A 1 87 ? 8.758 7.644 -3.417 1.00 95.00 87 VAL A CA 1
ATOM 656 C C . VAL A 1 87 ? 7.598 8.472 -3.963 1.00 95.00 87 VAL A C 1
ATOM 658 O O . VAL A 1 87 ? 6.584 8.618 -3.285 1.00 95.00 87 VAL A O 1
ATOM 661 N N . ALA A 1 88 ? 7.668 8.928 -5.217 1.00 94.81 88 ALA A N 1
ATOM 662 C CA . ALA A 1 88 ? 6.590 9.720 -5.809 1.00 94.81 88 ALA A CA 1
ATOM 663 C C . ALA A 1 88 ? 5.254 8.950 -5.896 1.00 94.81 88 ALA A C 1
ATOM 665 O O . ALA A 1 88 ? 4.179 9.540 -5.756 1.00 94.81 88 ALA A O 1
ATOM 666 N N . LEU A 1 89 ? 5.288 7.636 -6.145 1.00 93.50 89 LEU A N 1
ATOM 667 C CA . LEU A 1 89 ? 4.102 6.772 -6.111 1.00 93.50 89 LEU A CA 1
ATOM 668 C C . LEU A 1 89 ? 3.546 6.628 -4.689 1.00 93.50 89 LEU A C 1
ATOM 670 O O . LEU A 1 89 ? 2.333 6.762 -4.504 1.00 93.50 89 LEU A O 1
ATOM 674 N N . ALA A 1 90 ? 4.413 6.380 -3.707 1.00 93.75 90 ALA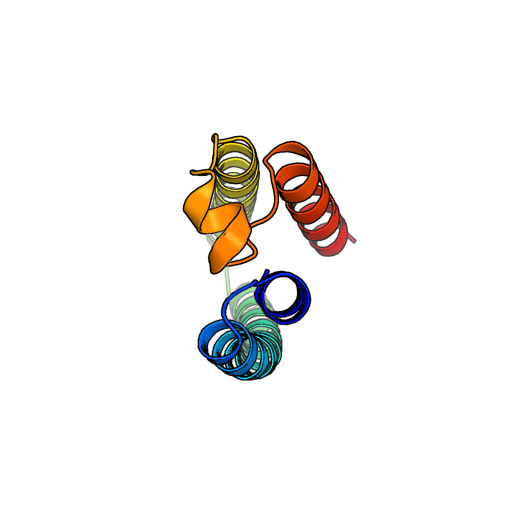 A N 1
ATOM 675 C CA . ALA A 1 90 ? 4.039 6.229 -2.305 1.00 93.75 90 ALA A CA 1
ATOM 676 C C . ALA A 1 90 ? 3.440 7.524 -1.731 1.00 93.75 90 ALA A C 1
ATOM 678 O O . ALA A 1 90 ? 2.401 7.482 -1.072 1.00 93.75 90 ALA A O 1
ATOM 679 N N . GLU A 1 91 ? 4.013 8.685 -2.052 1.00 94.50 91 GLU A N 1
ATOM 680 C CA . GLU A 1 91 ? 3.487 9.992 -1.645 1.00 94.50 91 GLU A CA 1
ATOM 681 C C . GLU A 1 91 ? 2.097 10.264 -2.227 1.00 94.50 91 GLU A C 1
ATOM 683 O O . GLU A 1 91 ? 1.196 10.681 -1.497 1.00 94.50 91 GLU A O 1
ATOM 688 N N . ARG A 1 92 ? 1.884 9.989 -3.523 1.00 92.88 92 ARG A N 1
ATOM 689 C CA . ARG A 1 92 ? 0.558 10.133 -4.151 1.00 92.88 92 ARG 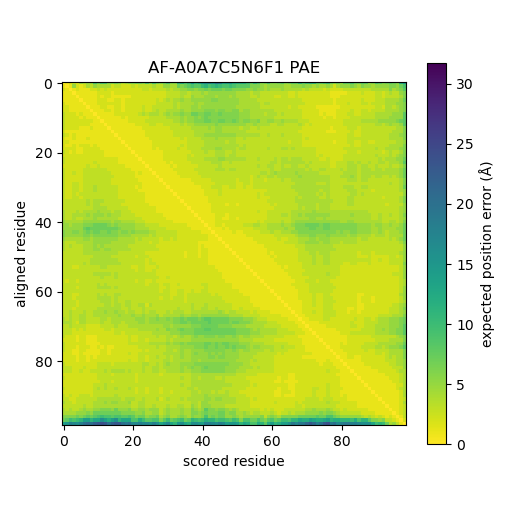A CA 1
ATOM 690 C C . ARG A 1 92 ? -0.476 9.221 -3.500 1.00 92.88 92 ARG A C 1
ATOM 692 O O . ARG A 1 92 ? -1.611 9.642 -3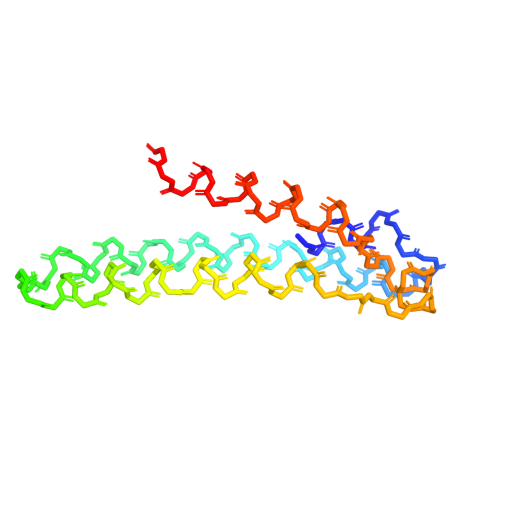.284 1.00 92.88 92 ARG A O 1
ATOM 699 N N . PHE A 1 93 ? -0.089 7.988 -3.181 1.00 90.25 93 PHE A N 1
ATOM 700 C CA . PHE A 1 93 ? -0.957 7.061 -2.466 1.00 90.25 93 PHE A CA 1
ATOM 701 C C . PHE A 1 93 ? -1.311 7.596 -1.073 1.00 90.25 93 PHE A C 1
ATOM 703 O O . PHE A 1 93 ? -2.492 7.713 -0.758 1.00 90.25 93 PHE A O 1
ATOM 710 N N . ALA A 1 94 ? -0.322 8.017 -0.281 1.00 90.75 94 ALA A N 1
ATOM 711 C CA . ALA A 1 94 ? -0.550 8.584 1.047 1.00 90.75 94 ALA A CA 1
ATOM 712 C C . ALA A 1 94 ? -1.478 9.814 1.008 1.00 90.75 94 ALA A C 1
ATOM 714 O O . ALA A 1 94 ? -2.388 9.926 1.826 1.00 90.75 94 ALA A O 1
ATOM 715 N N . GLN A 1 95 ? -1.303 10.700 0.022 1.00 89.19 95 GLN A N 1
ATOM 716 C CA . GLN A 1 95 ? -2.174 11.863 -0.183 1.00 89.19 95 GLN A CA 1
ATOM 717 C C . GLN A 1 95 ? -3.618 11.462 -0.504 1.00 89.19 95 GLN A C 1
ATOM 719 O O . GLN A 1 95 ? -4.544 12.098 -0.010 1.00 89.19 95 GLN A O 1
ATOM 724 N N . SER A 1 96 ? -3.820 10.395 -1.285 1.00 87.75 96 SER A N 1
ATOM 725 C CA . SER A 1 96 ? -5.163 9.899 -1.611 1.00 87.75 96 SER A CA 1
ATOM 726 C C . SER A 1 96 ? -5.921 9.334 -0.408 1.00 87.75 96 SER A C 1
ATOM 728 O O . SER A 1 96 ? -7.144 9.303 -0.439 1.00 87.75 96 SER A O 1
ATOM 730 N N . LEU A 1 97 ? -5.213 8.917 0.649 1.00 82.44 97 LEU A N 1
ATOM 731 C CA . LEU A 1 97 ? -5.827 8.414 1.881 1.00 82.44 97 LEU A CA 1
ATOM 732 C C . LEU A 1 97 ? -6.168 9.516 2.887 1.00 82.44 97 LEU A C 1
ATOM 734 O O . LEU A 1 97 ? -6.924 9.276 3.824 1.00 82.44 97 LEU A O 1
ATOM 738 N N . ALA A 1 98 ? -5.570 10.697 2.733 1.00 70.56 98 ALA A N 1
ATOM 739 C CA . ALA A 1 98 ? -5.795 11.840 3.611 1.00 70.56 98 ALA A CA 1
ATOM 740 C C . ALA A 1 98 ? -6.959 12.742 3.151 1.00 70.56 98 ALA A C 1
A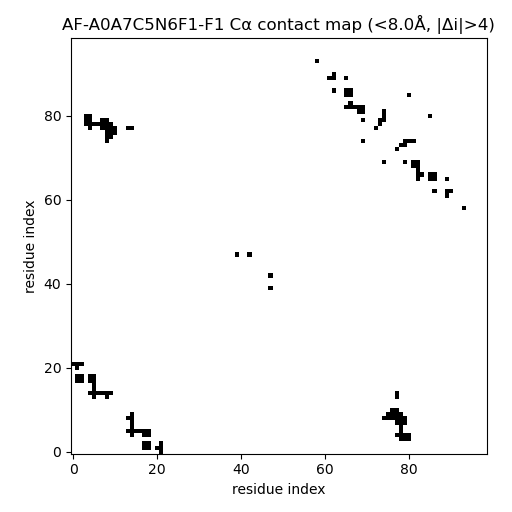TOM 742 O O . ALA A 1 98 ? -7.295 13.691 3.863 1.00 70.56 98 ALA A O 1
ATOM 743 N N . ALA A 1 99 ? -7.520 12.478 1.966 1.00 51.47 99 ALA A N 1
ATOM 744 C CA . ALA A 1 99 ? -8.634 13.201 1.349 1.00 51.47 99 ALA A CA 1
ATOM 745 C C . ALA A 1 99 ? -9.979 12.526 1.649 1.00 51.47 99 ALA A C 1
ATOM 747 O O . ALA A 1 99 ? -10.960 13.277 1.859 1.00 51.47 99 ALA A O 1
#

Solvent-accessible surface area (backbone atoms only — not comparable to full-atom values): 5239 Å² total; per-residue (Å²): 108,38,58,53,20,35,72,49,22,64,33,67,69,55,15,54,50,27,44,55,50,33,58,51,50,55,54,52,51,54,52,51,50,54,51,48,56,55,49,59,74,74,49,53,72,70,58,46,54,51,51,54,51,50,51,55,49,52,54,53,48,52,46,55,60,26,58,45,87,68,59,69,64,44,33,50,41,54,14,45,63,54,31,73,55,31,32,55,51,45,51,53,50,55,54,65,74,75,111

Mean predicted aligned error: 3.16 Å

Secondary structure (DSSP, 8-state):
-HHHHHHH-S-HHHHHHHHHHHHHHHHHHHHHHHHHHHHHHH--HHHHHHHHHHHHHHHHHHHHHHTSPPPHHHHHHH-PPPHHHHHHHHHHHHHHH--

Radius of gyration: 16.13 Å; Cα contacts (8 Å, |Δi|>4): 77; chains: 1; bounding box: 37×27×43 Å

Sequence (99 aa):
MGLWQAEHAGDRQLAAVMRAVAADETQHAQLSWDIHAWAMSQLDEAARARIEAAQRAALAELLAEAAEPVDEQLVCLAGLPVPEEHVALAERFAQSLAA

pLDDT: mean 94.25, std 5.73, range [51.47, 98.0]

Foldseek 3Di:
DLCQLLVQALAPVLVVVSVVVVVVVVVVVVVVVVVVVVVVVVDDPVVVVVVVVVVVVVLVVQLVVLQDADDPCCCHHRVDDGSVVSNVVSVVVVVVVVD